Protein AF-A0A955KZY3-F1 (afdb_monomer)

Structure (mmCIF, N/CA/C/O backbone):
data_AF-A0A955KZY3-F1
#
_entry.id   AF-A0A955KZY3-F1
#
loop_
_atom_site.group_PDB
_atom_site.id
_atom_site.type_symbol
_atom_site.label_atom_id
_atom_site.label_alt_id
_atom_site.label_comp_id
_atom_site.label_asym_id
_atom_site.label_entity_id
_atom_site.label_seq_id
_atom_site.pdbx_PDB_ins_code
_atom_site.Cartn_x
_atom_site.Cartn_y
_atom_site.Cartn_z
_atom_site.occupancy
_atom_site.B_iso_o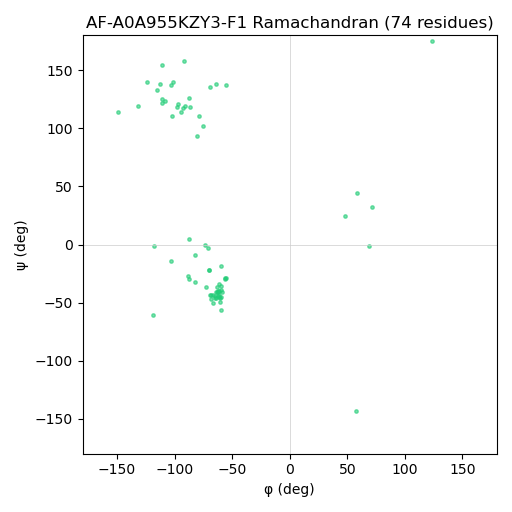r_equiv
_atom_site.auth_seq_id
_atom_site.auth_comp_id
_atom_site.auth_asym_id
_atom_site.auth_atom_id
_atom_site.pdbx_PDB_model_num
ATOM 1 N N . SER A 1 1 ? 9.423 0.834 10.571 1.00 56.69 1 SER A N 1
ATOM 2 C CA . SER A 1 1 ? 8.599 0.082 9.599 1.00 56.69 1 SER A CA 1
ATOM 3 C C . SER A 1 1 ? 7.182 -0.094 10.121 1.00 56.69 1 SER A C 1
ATOM 5 O O . SER A 1 1 ? 7.023 -0.261 11.319 1.00 56.69 1 SER A O 1
ATOM 7 N N . LEU A 1 2 ? 6.149 -0.075 9.267 1.00 61.94 2 LEU A N 1
ATOM 8 C CA . LEU A 1 2 ? 4.737 -0.166 9.697 1.00 61.94 2 LEU A CA 1
ATOM 9 C C . LEU A 1 2 ? 4.402 -1.399 10.556 1.00 61.94 2 LEU A C 1
ATOM 11 O O . LEU A 1 2 ? 3.553 -1.325 11.442 1.00 61.94 2 LEU A O 1
ATOM 15 N N . LEU A 1 3 ? 5.127 -2.500 10.361 1.00 61.34 3 LEU A N 1
ATOM 16 C CA . LEU A 1 3 ? 5.032 -3.681 11.220 1.00 61.34 3 LEU A CA 1
ATOM 17 C C . LEU A 1 3 ? 5.412 -3.405 12.684 1.00 61.34 3 LEU A C 1
ATOM 19 O O . LEU A 1 3 ? 4.801 -3.968 13.585 1.00 61.34 3 LEU A O 1
ATOM 23 N N . GLU A 1 4 ? 6.371 -2.512 12.938 1.00 63.31 4 GLU A N 1
ATOM 24 C CA . GLU A 1 4 ? 6.768 -2.110 14.299 1.00 63.31 4 GLU A CA 1
ATOM 25 C C . GLU A 1 4 ? 5.681 -1.275 14.982 1.00 63.31 4 GLU A C 1
ATOM 27 O O . GLU A 1 4 ? 5.600 -1.224 16.205 1.00 63.31 4 GLU A 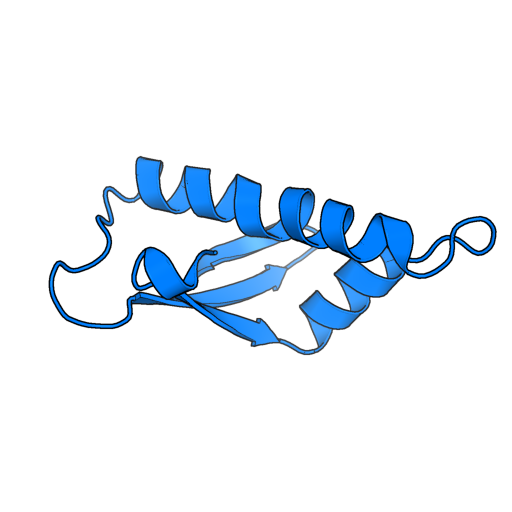O 1
ATOM 32 N N . GLN A 1 5 ? 4.807 -0.655 14.187 1.00 66.12 5 GLN A N 1
ATOM 33 C CA . GLN A 1 5 ? 3.620 0.042 14.671 1.00 66.12 5 GLN A CA 1
ATOM 34 C C . GLN A 1 5 ? 2.411 -0.897 14.811 1.00 66.12 5 GLN A C 1
ATOM 36 O O . GLN A 1 5 ? 1.321 -0.433 15.127 1.00 66.12 5 GLN A O 1
ATOM 41 N N . GLY A 1 6 ? 2.584 -2.206 14.586 1.00 68.00 6 GLY A N 1
ATOM 42 C CA . GLY A 1 6 ? 1.507 -3.191 14.661 1.00 68.00 6 GLY A CA 1
ATOM 43 C C . GLY A 1 6 ? 0.509 -3.079 13.512 1.00 68.00 6 GLY A C 1
ATOM 44 O O . GLY A 1 6 ? -0.671 -3.336 13.721 1.00 68.00 6 GLY A O 1
ATOM 45 N N . ILE A 1 7 ? 0.942 -2.675 12.315 1.00 75.38 7 ILE A N 1
ATOM 46 C CA . ILE A 1 7 ? 0.077 -2.547 11.134 1.00 75.38 7 ILE A CA 1
ATOM 47 C C . ILE A 1 7 ? 0.459 -3.625 10.115 1.00 75.38 7 ILE A C 1
ATOM 49 O O . ILE A 1 7 ? 1.600 -3.682 9.657 1.00 75.38 7 ILE A O 1
ATOM 53 N N . ASP A 1 8 ? -0.509 -4.468 9.753 1.00 78.12 8 ASP A N 1
ATOM 54 C CA . ASP A 1 8 ? -0.396 -5.477 8.699 1.00 78.12 8 ASP A CA 1
ATOM 55 C C . ASP A 1 8 ? -1.107 -4.967 7.444 1.00 78.12 8 ASP A C 1
ATOM 57 O O . ASP A 1 8 ? -2.329 -4.808 7.403 1.00 78.12 8 ASP A O 1
ATOM 61 N N . LEU A 1 9 ? -0.325 -4.659 6.416 1.00 75.81 9 LEU A N 1
ATOM 62 C CA . LEU A 1 9 ? -0.826 -4.097 5.170 1.00 75.81 9 LEU A CA 1
ATOM 63 C C . LEU A 1 9 ? -1.085 -5.209 4.155 1.00 75.81 9 LEU A C 1
ATOM 65 O O . LEU A 1 9 ? -0.148 -5.818 3.640 1.00 75.81 9 LEU A O 1
ATOM 69 N N . GLN A 1 10 ? -2.351 -5.422 3.801 1.00 81.75 10 GLN A N 1
ATOM 70 C CA . GLN A 1 10 ? -2.717 -6.274 2.674 1.00 81.75 10 GLN A CA 1
ATOM 71 C C . GLN A 1 10 ? -2.979 -5.428 1.437 1.00 81.75 10 GLN A C 1
ATOM 73 O O . GLN A 1 10 ? -3.916 -4.632 1.394 1.00 81.75 10 GLN A O 1
ATOM 78 N N . TYR A 1 11 ? -2.180 -5.644 0.400 1.00 81.00 11 TYR A N 1
ATOM 79 C CA . TYR A 1 11 ? -2.346 -5.004 -0.895 1.00 81.00 11 TYR A CA 1
ATOM 80 C C . TYR A 1 11 ? -2.773 -6.008 -1.963 1.00 81.00 11 TYR A C 1
ATOM 82 O O . TYR A 1 11 ? -2.509 -7.206 -1.882 1.00 81.00 11 TYR A O 1
ATOM 90 N N . SER A 1 12 ? -3.445 -5.498 -2.990 1.00 81.00 12 SER A N 1
ATOM 91 C CA . SER A 1 12 ? -3.819 -6.272 -4.173 1.00 81.00 12 SER A CA 1
ATOM 92 C C . SER A 1 12 ? -2.747 -6.172 -5.264 1.00 81.00 12 SER A C 1
ATOM 94 O O . SER A 1 12 ? -1.988 -5.201 -5.319 1.00 81.00 12 SER A O 1
ATOM 96 N N . ALA A 1 13 ? -2.718 -7.143 -6.183 1.00 81.25 13 ALA A N 1
ATOM 97 C CA . ALA A 1 13 ? -1.811 -7.126 -7.337 1.00 81.25 13 ALA A CA 1
ATOM 98 C C . ALA A 1 13 ? -1.963 -5.853 -8.198 1.00 81.25 13 ALA A C 1
ATOM 100 O O . ALA A 1 13 ? -0.992 -5.372 -8.778 1.00 81.25 13 ALA A O 1
ATOM 101 N N . ALA A 1 14 ? -3.162 -5.260 -8.229 1.00 81.19 14 ALA A N 1
ATOM 102 C CA . ALA A 1 14 ? -3.422 -3.993 -8.906 1.00 81.19 14 ALA A CA 1
ATOM 103 C C . ALA A 1 14 ? -2.637 -2.820 -8.291 1.00 81.19 14 ALA A C 1
ATOM 105 O O . ALA A 1 14 ? -2.101 -1.994 -9.026 1.00 81.19 14 ALA A O 1
ATOM 106 N N . LEU A 1 15 ? -2.527 -2.752 -6.958 1.00 81.00 15 LEU A N 1
ATOM 107 C CA . LEU A 1 15 ? -1.709 -1.737 -6.286 1.00 81.00 15 LEU A CA 1
ATOM 108 C C . LEU A 1 15 ? -0.222 -1.950 -6.587 1.00 81.00 15 LEU A C 1
ATOM 110 O O . LEU A 1 15 ? 0.473 -0.990 -6.899 1.00 81.00 15 LEU A O 1
ATOM 114 N N . ALA A 1 16 ? 0.252 -3.199 -6.547 1.00 81.94 16 ALA A N 1
ATOM 115 C CA . ALA A 1 16 ? 1.639 -3.517 -6.882 1.00 81.94 16 ALA A CA 1
ATOM 116 C C . ALA A 1 16 ? 1.988 -3.083 -8.316 1.00 81.94 16 ALA A C 1
ATOM 118 O O . ALA A 1 16 ? 3.044 -2.497 -8.547 1.00 81.94 16 ALA A O 1
ATOM 119 N N . LYS A 1 17 ? 1.069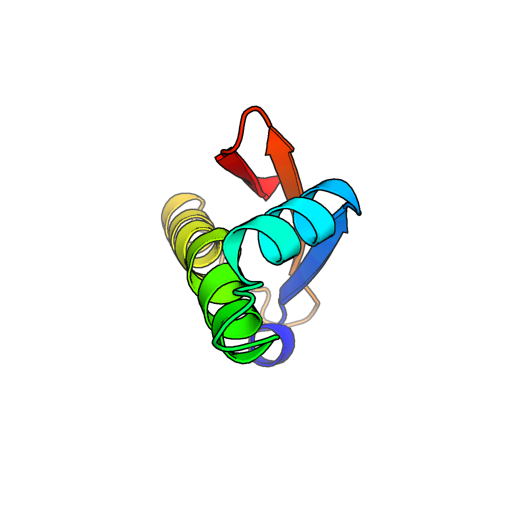 -3.291 -9.269 1.00 82.50 17 LYS A N 1
ATOM 120 C CA . LYS A 1 17 ? 1.231 -2.831 -10.652 1.00 82.50 17 LYS A CA 1
ATOM 121 C C . LYS A 1 17 ? 1.258 -1.303 -10.754 1.00 82.50 17 LYS A C 1
ATOM 123 O O . LYS A 1 17 ? 2.145 -0.773 -11.409 1.00 82.50 17 LYS A O 1
ATOM 128 N N . LEU A 1 18 ? 0.364 -0.605 -10.048 1.00 81.81 18 LEU A N 1
ATOM 129 C CA . LEU A 1 18 ? 0.326 0.863 -10.013 1.00 81.81 18 LEU A CA 1
ATOM 130 C C . LEU A 1 18 ? 1.628 1.456 -9.454 1.00 81.81 18 LEU A C 1
ATOM 132 O O . LEU A 1 18 ? 2.190 2.388 -10.023 1.00 81.81 18 LEU A O 1
ATOM 136 N N . VAL A 1 19 ? 2.115 0.902 -8.343 1.00 81.94 19 VAL A N 1
ATOM 137 C CA . VAL A 1 19 ? 3.387 1.295 -7.726 1.00 81.94 19 VAL A CA 1
ATOM 138 C C . VAL A 1 19 ? 4.546 1.023 -8.677 1.00 81.94 19 VAL A C 1
ATOM 140 O O . VAL A 1 19 ? 5.448 1.848 -8.773 1.00 81.94 19 VAL A O 1
ATOM 143 N N . ASN A 1 20 ? 4.523 -0.099 -9.397 1.00 82.12 20 ASN A N 1
ATOM 144 C CA . ASN A 1 20 ? 5.540 -0.392 -10.395 1.00 82.12 20 ASN A CA 1
ATOM 145 C C . ASN A 1 20 ? 5.482 0.610 -11.557 1.00 82.12 20 ASN A C 1
ATOM 147 O O . ASN A 1 20 ? 6.508 1.166 -11.908 1.00 82.12 20 ASN A O 1
ATOM 151 N N . GLU A 1 21 ? 4.308 0.930 -12.103 1.00 80.62 21 GLU A N 1
ATOM 152 C CA . GLU A 1 21 ? 4.177 1.931 -13.175 1.00 80.62 21 GLU A CA 1
ATOM 153 C C . GLU A 1 21 ? 4.600 3.343 -12.735 1.00 80.62 21 GLU A C 1
ATOM 155 O O . GLU A 1 21 ? 5.213 4.072 -13.508 1.00 80.62 21 GLU A O 1
ATOM 160 N N . LYS A 1 22 ? 4.312 3.732 -11.486 1.00 78.56 22 LYS A N 1
ATOM 161 C CA . LYS A 1 22 ? 4.668 5.053 -10.931 1.00 78.56 22 LYS A CA 1
ATOM 162 C C . LYS A 1 22 ? 6.113 5.141 -10.433 1.00 78.56 22 LYS A C 1
ATOM 164 O O . LYS A 1 22 ? 6.701 6.219 -10.441 1.00 78.56 22 LYS A O 1
ATOM 169 N N . GLY A 1 23 ? 6.650 4.037 -9.927 1.00 73.56 23 GLY A N 1
ATOM 170 C CA . GLY A 1 23 ? 7.935 3.965 -9.236 1.00 73.56 23 GLY A CA 1
ATOM 171 C C . GLY A 1 23 ? 9.065 3.376 -10.074 1.00 73.56 23 GLY A C 1
ATOM 172 O O . GLY A 1 23 ? 10.226 3.522 -9.701 1.00 73.56 23 GLY A O 1
ATOM 173 N N . TYR A 1 24 ? 8.762 2.725 -11.194 1.00 74.31 24 TYR A N 1
ATOM 174 C CA . TYR A 1 24 ? 9.764 2.269 -12.146 1.00 74.31 24 TYR A CA 1
ATOM 175 C C . TYR A 1 24 ? 10.078 3.395 -13.128 1.00 74.31 24 TYR A C 1
ATOM 177 O O . TYR A 1 24 ? 9.221 3.834 -13.890 1.00 74.31 24 TYR A O 1
ATOM 185 N N . SER A 1 25 ? 11.328 3.847 -13.137 1.00 72.50 25 SER A N 1
ATOM 186 C CA . SER A 1 25 ? 11.829 4.725 -14.192 1.00 72.50 25 SER A CA 1
ATOM 187 C C . SER A 1 25 ? 12.921 3.998 -14.954 1.00 72.50 25 SER A C 1
ATOM 189 O O . SER A 1 25 ? 13.820 3.423 -14.344 1.00 72.50 25 SER A O 1
ATOM 191 N N . LYS A 1 26 ? 12.867 4.035 -16.287 1.00 68.25 26 LYS A N 1
ATOM 192 C CA . LYS A 1 26 ? 13.864 3.393 -17.158 1.00 68.25 26 LYS A CA 1
ATOM 193 C C . LYS A 1 26 ? 15.292 3.872 -16.857 1.00 68.25 26 LYS A C 1
ATOM 195 O O . LYS A 1 26 ? 16.241 3.120 -17.028 1.00 68.25 26 LYS A O 1
ATOM 200 N N . GLU A 1 27 ? 15.414 5.102 -16.367 1.00 71.75 27 GLU A N 1
ATOM 201 C CA . GLU A 1 27 ? 16.678 5.776 -16.070 1.00 71.75 27 GLU A CA 1
ATOM 202 C C . GLU A 1 27 ? 17.199 5.490 -14.646 1.00 71.75 27 GLU A C 1
ATOM 204 O O . GLU A 1 27 ? 18.404 5.427 -14.421 1.00 71.75 27 GLU A O 1
ATOM 209 N N . TYR A 1 28 ? 16.300 5.248 -13.681 1.00 68.19 28 TYR A N 1
ATOM 210 C CA . TYR A 1 28 ? 16.641 5.096 -12.252 1.00 68.19 28 TYR A CA 1
ATOM 211 C C . TYR A 1 28 ? 16.311 3.710 -11.664 1.00 68.19 28 TYR A C 1
ATOM 213 O O . TYR A 1 28 ? 16.579 3.444 -10.487 1.00 68.19 28 TYR A O 1
ATOM 221 N N . GLY A 1 29 ? 15.736 2.816 -12.468 1.00 74.00 29 GLY A N 1
ATOM 222 C CA . GLY A 1 29 ? 15.307 1.478 -12.073 1.00 74.00 29 GLY A CA 1
ATOM 223 C C . GLY A 1 29 ? 14.304 1.489 -10.916 1.00 74.00 29 GLY A C 1
ATOM 224 O O . GLY A 1 29 ? 13.461 2.377 -10.793 1.00 74.00 29 GLY A O 1
ATOM 225 N N . ALA A 1 30 ? 14.420 0.499 -10.029 1.00 77.19 30 ALA A N 1
ATOM 226 C CA . ALA A 1 30 ? 13.546 0.318 -8.870 1.00 77.19 30 ALA A CA 1
ATOM 227 C C . ALA A 1 30 ? 13.777 1.328 -7.724 1.00 77.19 30 ALA A C 1
ATOM 229 O O . ALA A 1 30 ? 13.093 1.261 -6.703 1.00 77.19 30 ALA A O 1
ATOM 230 N N . ARG A 1 31 ? 14.729 2.267 -7.845 1.00 76.88 31 ARG A N 1
ATOM 231 C CA . ARG A 1 31 ? 15.057 3.211 -6.757 1.00 76.88 31 ARG A CA 1
ATOM 232 C C . ARG A 1 31 ? 13.865 4.074 -6.348 1.00 76.88 31 ARG A C 1
ATOM 234 O O . ARG A 1 31 ? 13.679 4.334 -5.161 1.00 76.88 31 ARG A O 1
ATOM 241 N N . ASN A 1 32 ? 13.028 4.452 -7.311 1.00 81.19 32 ASN A N 1
ATOM 242 C CA . ASN A 1 32 ? 11.848 5.274 -7.058 1.00 81.19 32 ASN A CA 1
ATOM 243 C C . ASN A 1 32 ? 10.644 4.456 -6.560 1.00 81.19 32 ASN A C 1
ATOM 245 O O . ASN A 1 32 ? 9.676 5.049 -6.092 1.00 81.19 32 ASN A O 1
ATOM 249 N N . ILE A 1 33 ? 10.705 3.116 -6.571 1.00 81.38 33 ILE A N 1
ATOM 250 C CA . ILE A 1 33 ? 9.607 2.254 -6.099 1.00 81.38 33 ILE A CA 1
ATOM 251 C C . ILE A 1 33 ? 9.340 2.492 -4.620 1.00 81.38 33 ILE A C 1
ATOM 253 O O . ILE A 1 33 ? 8.189 2.664 -4.231 1.00 81.38 33 ILE A O 1
ATOM 257 N N . ARG A 1 34 ? 10.388 2.572 -3.792 1.00 80.38 34 ARG A N 1
ATOM 258 C CA . ARG A 1 34 ? 10.218 2.822 -2.355 1.00 80.38 34 ARG A CA 1
ATOM 259 C C . ARG A 1 34 ? 9.509 4.154 -2.096 1.00 80.38 34 ARG A C 1
ATOM 261 O O . ARG A 1 34 ? 8.634 4.224 -1.240 1.00 80.38 34 ARG A O 1
ATOM 268 N N . ARG A 1 35 ? 9.843 5.182 -2.881 1.00 83.31 35 ARG A N 1
ATOM 269 C CA . ARG A 1 35 ? 9.211 6.503 -2.803 1.00 83.31 35 ARG A CA 1
ATOM 270 C C . ARG A 1 35 ? 7.757 6.463 -3.278 1.00 83.31 35 ARG A C 1
ATOM 272 O O . ARG A 1 35 ? 6.889 6.987 -2.595 1.00 83.31 35 ARG A O 1
ATOM 279 N N . ALA A 1 36 ? 7.477 5.765 -4.379 1.00 84.50 36 ALA A N 1
ATOM 280 C CA . ALA A 1 36 ? 6.116 5.567 -4.869 1.00 84.50 36 ALA A CA 1
ATOM 281 C C . ALA A 1 36 ? 5.240 4.816 -3.852 1.00 84.50 36 ALA A C 1
ATOM 283 O O . ALA A 1 36 ? 4.091 5.194 -3.653 1.00 84.50 36 ALA A O 1
ATOM 284 N N . VAL A 1 37 ? 5.774 3.798 -3.164 1.00 82.44 37 VAL A N 1
ATOM 285 C CA . VAL A 1 37 ? 5.069 3.130 -2.055 1.00 82.44 37 VAL A CA 1
ATOM 286 C C . VAL A 1 37 ? 4.784 4.114 -0.924 1.00 82.44 37 VAL A C 1
ATOM 288 O O . VAL A 1 37 ? 3.658 4.156 -0.435 1.00 82.44 37 VAL A O 1
ATOM 291 N N . GLN A 1 38 ? 5.759 4.933 -0.528 1.00 82.00 38 GLN A N 1
ATOM 292 C CA . GLN A 1 38 ? 5.545 5.931 0.518 1.00 82.00 38 GLN A CA 1
ATOM 293 C C . GLN A 1 38 ? 4.455 6.941 0.149 1.00 82.00 38 GLN A C 1
ATOM 295 O O . GLN A 1 38 ? 3.535 7.167 0.928 1.00 82.00 38 GLN A O 1
ATOM 300 N N . GLU A 1 39 ? 4.516 7.520 -1.049 1.00 83.88 39 GLU A N 1
ATOM 301 C CA . GLU A 1 39 ? 3.579 8.567 -1.465 1.00 83.88 39 GLU A CA 1
ATOM 302 C C . GLU A 1 39 ? 2.173 8.028 -1.754 1.00 83.88 39 GLU A C 1
ATOM 304 O O . GLU A 1 39 ? 1.187 8.691 -1.438 1.00 83.88 39 GLU A O 1
ATOM 309 N N . LEU A 1 40 ? 2.065 6.827 -2.330 1.00 81.88 40 LEU A N 1
ATOM 310 C CA . LEU A 1 40 ? 0.778 6.238 -2.708 1.00 81.88 40 LEU A CA 1
ATOM 311 C C . LEU A 1 40 ? 0.139 5.427 -1.580 1.00 81.88 40 LEU A C 1
ATOM 313 O O . LEU A 1 40 ? -1.080 5.283 -1.568 1.00 81.88 40 LEU A O 1
ATOM 317 N N . VAL A 1 41 ? 0.932 4.868 -0.664 1.00 81.56 41 VAL A N 1
ATOM 318 C CA . VAL A 1 41 ? 0.446 3.950 0.375 1.00 81.56 41 VAL A CA 1
ATOM 319 C C . VAL A 1 41 ? 0.700 4.505 1.770 1.00 81.56 41 VAL A C 1
ATOM 321 O O . VAL A 1 41 ? -0.274 4.726 2.477 1.00 81.56 41 VAL A O 1
ATOM 324 N N . GLU A 1 42 ? 1.949 4.762 2.181 1.00 81.56 42 GLU A N 1
ATOM 325 C CA . GLU A 1 42 ? 2.237 5.172 3.575 1.00 81.56 42 GLU A CA 1
ATOM 326 C C . GLU A 1 42 ? 1.617 6.524 3.948 1.00 81.56 42 GLU A C 1
ATOM 328 O O . GLU A 1 42 ? 0.988 6.626 4.997 1.00 81.56 42 GLU A O 1
ATOM 333 N N . ASN A 1 43 ? 1.747 7.544 3.098 1.00 84.81 43 ASN A N 1
ATOM 334 C CA . ASN A 1 43 ? 1.203 8.881 3.349 1.00 84.81 43 ASN A CA 1
ATOM 335 C C . ASN A 1 43 ? -0.326 8.873 3.523 1.00 84.81 43 ASN A C 1
ATOM 337 O O . ASN A 1 43 ? -0.806 9.309 4.571 1.00 84.81 43 ASN A O 1
ATOM 341 N N . PRO A 1 44 ? -1.117 8.370 2.553 1.00 82.94 44 PRO A N 1
ATOM 342 C CA . PRO A 1 44 ? -2.568 8.370 2.698 1.00 82.94 44 PRO A CA 1
ATOM 343 C C . PRO A 1 44 ? -3.042 7.371 3.766 1.00 82.94 44 PRO A C 1
ATOM 345 O O . PRO A 1 44 ? -4.107 7.562 4.346 1.00 82.94 44 PRO A O 1
ATOM 348 N N . LEU A 1 45 ? -2.244 6.348 4.094 1.00 80.31 45 LEU A N 1
ATOM 349 C CA . LEU A 1 45 ? -2.514 5.468 5.228 1.00 80.31 45 LEU A CA 1
ATOM 350 C C . LEU A 1 45 ? -2.332 6.184 6.566 1.00 80.31 45 LEU A C 1
ATOM 352 O O . LEU A 1 45 ? -3.167 6.025 7.451 1.00 80.31 45 LEU A O 1
ATOM 356 N N . ALA A 1 46 ? -1.267 6.970 6.721 1.00 79.19 46 ALA A N 1
ATOM 357 C CA . ALA A 1 46 ? -1.046 7.771 7.919 1.00 79.19 46 ALA A CA 1
ATOM 358 C C . ALA A 1 46 ? -2.196 8.764 8.126 1.00 79.19 46 ALA A C 1
ATOM 360 O O . ALA A 1 46 ? -2.743 8.842 9.226 1.00 79.19 46 ALA A O 1
ATOM 361 N N . ASP A 1 47 ? -2.623 9.444 7.059 1.00 82.69 47 ASP A N 1
ATOM 362 C CA . ASP A 1 47 ? -3.776 10.345 7.101 1.00 82.69 47 ASP A CA 1
ATOM 363 C C . ASP A 1 47 ? -5.0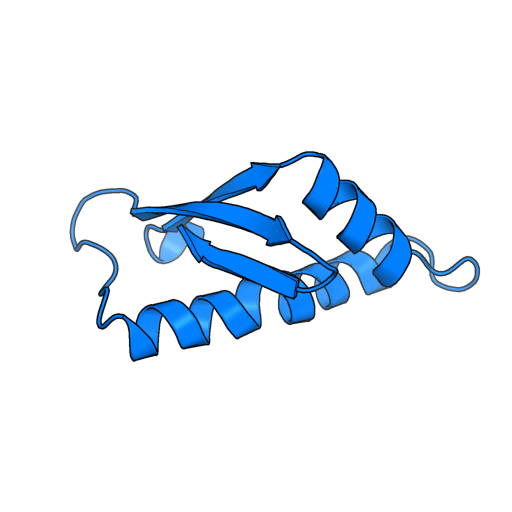67 9.601 7.471 1.00 82.69 47 ASP A C 1
ATOM 365 O O . ASP A 1 47 ? -5.801 10.027 8.362 1.00 82.69 47 ASP A O 1
ATOM 369 N N . HIS A 1 48 ? -5.299 8.422 6.885 1.00 80.19 48 HIS A N 1
ATOM 370 C CA . HIS A 1 48 ? -6.446 7.584 7.222 1.00 80.19 48 HIS A CA 1
ATOM 371 C C . HIS A 1 48 ? -6.426 7.129 8.688 1.00 80.19 48 HIS A C 1
ATOM 373 O O . HIS A 1 48 ? -7.460 7.153 9.344 1.00 80.19 48 HIS A O 1
ATOM 379 N N .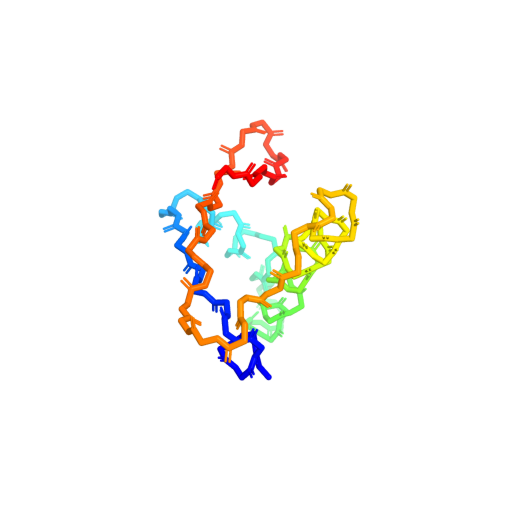 LEU A 1 49 ? -5.273 6.746 9.240 1.00 77.12 49 LEU A N 1
ATOM 380 C CA . LEU A 1 49 ? -5.146 6.358 10.650 1.00 77.12 49 LEU A CA 1
ATOM 381 C C . LEU A 1 49 ? -5.445 7.527 11.599 1.00 77.12 49 LEU A C 1
ATOM 383 O O . LEU A 1 49 ? -6.124 7.341 12.613 1.00 77.12 49 LEU A O 1
ATOM 387 N N . ILE A 1 50 ? -4.972 8.729 11.256 1.00 78.06 50 ILE A N 1
ATOM 388 C CA . ILE A 1 50 ? -5.231 9.957 12.017 1.00 78.06 50 ILE A CA 1
ATOM 389 C C . ILE A 1 50 ? -6.724 10.311 11.945 1.00 78.06 50 ILE A C 1
ATOM 391 O O . ILE A 1 50 ? -7.365 10.503 12.981 1.00 78.06 50 ILE A O 1
ATOM 395 N N . THR A 1 51 ? -7.287 10.332 10.735 1.00 78.25 51 THR A N 1
ATOM 396 C CA . THR A 1 51 ? -8.675 10.721 10.450 1.00 78.25 51 THR A CA 1
ATOM 397 C C . THR A 1 51 ? -9.683 9.720 11.005 1.00 78.25 51 THR A C 1
ATOM 399 O O . THR A 1 51 ? -10.630 10.104 11.691 1.00 78.25 51 THR A O 1
ATOM 402 N N . ALA A 1 52 ? -9.465 8.421 10.791 1.00 67.88 52 ALA A N 1
ATOM 403 C CA . ALA A 1 52 ? -10.327 7.359 11.305 1.00 67.88 52 ALA A CA 1
ATOM 404 C C . ALA A 1 52 ? -10.218 7.189 12.833 1.00 67.88 52 ALA A C 1
ATOM 406 O O . ALA A 1 52 ? -10.902 6.336 13.401 1.00 67.88 52 ALA A O 1
ATOM 407 N N . LYS A 1 53 ? -9.341 7.959 13.507 1.00 60.97 53 LYS A N 1
ATOM 408 C CA . LYS A 1 53 ? -8.965 7.797 14.925 1.00 60.97 53 LYS A CA 1
ATOM 409 C C . LYS A 1 53 ? -8.625 6.345 15.281 1.00 60.97 53 LYS A C 1
ATOM 411 O O . LYS A 1 53 ? -8.727 5.939 16.443 1.00 60.97 53 LYS A O 1
ATOM 416 N N . GLN A 1 54 ? -8.210 5.553 14.294 1.00 61.81 54 GLN A N 1
ATOM 417 C CA . GLN A 1 54 ? -7.832 4.167 14.496 1.00 61.81 54 GLN A CA 1
ATOM 418 C C . GLN A 1 54 ? -6.407 4.155 15.025 1.00 61.81 54 GLN A C 1
ATOM 420 O O . GLN A 1 54 ? -5.432 4.202 14.280 1.00 61.81 54 GLN A O 1
ATOM 425 N N . LYS A 1 55 ? -6.287 4.130 16.352 1.00 59.22 55 LYS A N 1
ATOM 426 C CA . LYS A 1 55 ? -4.996 3.894 16.988 1.00 59.22 55 LYS A CA 1
ATOM 427 C C . LYS A 1 55 ? -4.587 2.442 16.740 1.00 59.22 55 LYS A C 1
ATOM 429 O O . LYS A 1 55 ? -5.426 1.554 16.926 1.00 59.22 55 LYS A O 1
ATOM 434 N N . PRO A 1 56 ? -3.322 2.183 16.369 1.00 63.56 56 PRO A N 1
ATOM 435 C CA . PRO A 1 56 ? -2.832 0.819 16.290 1.00 63.56 56 PRO A CA 1
ATOM 436 C C . PRO A 1 56 ? -3.049 0.125 17.645 1.00 63.56 56 PRO A C 1
ATOM 438 O O . PRO A 1 56 ? -2.853 0.745 18.700 1.00 63.56 56 PRO A O 1
ATOM 441 N N . PRO A 1 57 ? -3.517 -1.133 17.650 1.00 61.78 57 PRO A N 1
ATOM 442 C CA . PRO A 1 57 ? -3.811 -1.838 18.883 1.00 61.78 57 PRO A CA 1
ATOM 443 C C . PRO A 1 57 ? -2.525 -2.037 19.691 1.00 61.78 57 PRO A C 1
ATOM 445 O O . PRO A 1 57 ? -1.488 -2.420 19.162 1.00 61.78 57 PRO A O 1
ATOM 448 N N . ARG A 1 58 ? -2.607 -1.840 21.014 1.00 56.62 58 ARG A N 1
ATOM 449 C CA . ARG A 1 58 ? -1.498 -2.096 21.960 1.00 56.62 58 ARG A CA 1
ATOM 450 C C . ARG A 1 58 ? -1.022 -3.559 21.951 1.00 56.62 58 ARG A C 1
ATOM 452 O O . ARG A 1 58 ? 0.056 -3.853 22.457 1.00 56.62 58 ARG A O 1
ATOM 459 N N . LYS A 1 59 ? -1.852 -4.469 21.432 1.00 50.88 59 LYS A N 1
ATOM 460 C CA . LYS A 1 59 ? -1.596 -5.904 21.283 1.00 50.88 59 LYS A CA 1
ATOM 461 C C . LYS A 1 59 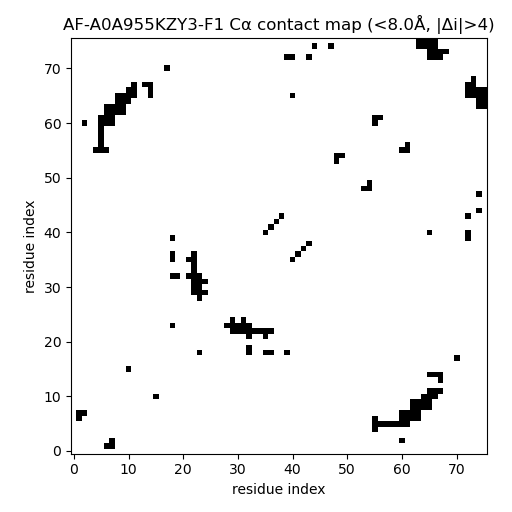? -2.354 -6.404 20.047 1.00 50.88 59 LYS A C 1
ATOM 463 O O . LYS A 1 59 ? -3.582 -6.384 20.047 1.00 50.88 59 LYS A O 1
ATOM 468 N N . GLY A 1 60 ? -1.635 -6.827 19.008 1.00 61.88 60 GLY A N 1
ATOM 469 C CA . GLY A 1 60 ? -2.203 -7.336 17.752 1.00 61.88 60 GLY A CA 1
ATOM 470 C C . GLY A 1 60 ? -1.722 -6.578 16.513 1.00 61.88 60 GLY A 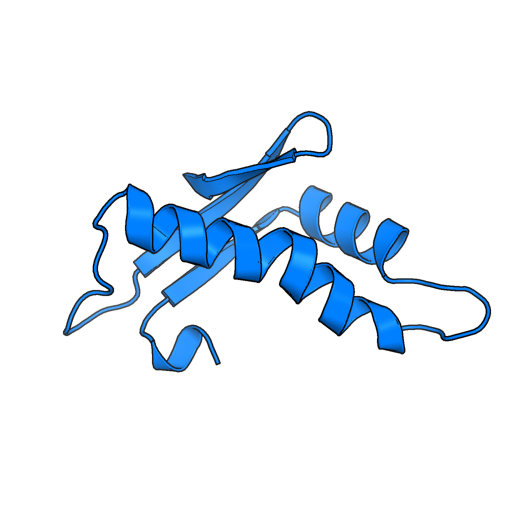C 1
ATOM 471 O O . GLY A 1 60 ? -0.999 -5.594 16.624 1.00 61.88 60 GLY A O 1
ATOM 472 N N . LEU A 1 61 ? -2.118 -7.063 15.336 1.00 66.25 61 LEU A N 1
ATOM 473 C CA . LEU A 1 61 ? -1.827 -6.443 14.042 1.00 66.25 61 LEU A CA 1
ATOM 474 C C . LEU A 1 61 ? -3.113 -5.830 13.470 1.00 66.25 61 LEU A C 1
ATOM 476 O O . LEU A 1 61 ? -4.112 -6.533 13.298 1.00 66.25 61 LEU A O 1
ATOM 480 N N . LEU A 1 62 ? -3.092 -4.533 13.172 1.00 71.00 62 LEU A N 1
ATOM 481 C CA . LEU A 1 62 ? -4.151 -3.824 12.463 1.00 71.00 62 LEU A CA 1
ATOM 482 C C . LEU A 1 62 ? -4.075 -4.200 10.983 1.00 71.00 62 LEU A C 1
ATOM 484 O O . LEU A 1 62 ? -3.201 -3.719 10.264 1.00 71.00 62 LEU A O 1
ATOM 488 N N . LYS A 1 63 ? -4.968 -5.088 10.544 1.00 75.44 63 LYS A N 1
ATOM 489 C CA . LYS A 1 63 ? -5.049 -5.523 9.147 1.00 75.44 63 LYS A CA 1
ATOM 490 C C . LYS A 1 63 ? -5.773 -4.470 8.322 1.00 75.44 63 LYS A C 1
ATOM 492 O O . LYS A 1 63 ? -6.981 -4.321 8.473 1.00 75.44 63 LYS A O 1
ATOM 497 N N . ILE A 1 64 ? -5.052 -3.782 7.444 1.00 78.50 64 ILE A N 1
ATOM 498 C CA . ILE A 1 64 ? -5.624 -2.773 6.548 1.00 78.50 64 ILE A CA 1
ATOM 499 C C . ILE A 1 64 ? -5.579 -3.299 5.124 1.00 78.50 64 ILE A C 1
ATOM 501 O O . ILE A 1 64 ? -4.513 -3.671 4.625 1.00 78.50 64 ILE A O 1
ATOM 505 N N . 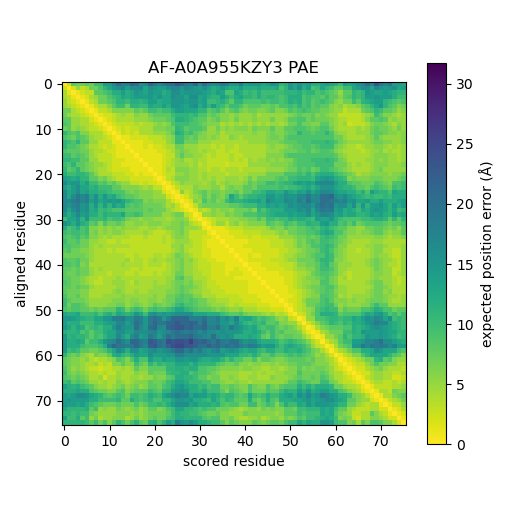LYS A 1 65 ? -6.738 -3.328 4.458 1.00 80.31 65 LYS A N 1
ATOM 506 C CA . LYS A 1 65 ? -6.816 -3.716 3.052 1.00 80.31 65 LYS A CA 1
ATOM 507 C C . LYS A 1 65 ? -6.726 -2.479 2.182 1.00 80.31 65 LYS A C 1
ATOM 509 O O . LYS A 1 65 ? -7.603 -1.620 2.184 1.00 80.31 65 LYS A O 1
ATOM 514 N N . VAL A 1 66 ? -5.675 -2.429 1.378 1.00 82.19 66 VAL A N 1
ATOM 515 C CA . VAL A 1 66 ? -5.463 -1.364 0.408 1.00 82.19 66 VAL A CA 1
ATOM 516 C C . VAL A 1 66 ? -6.094 -1.756 -0.914 1.00 82.19 66 VAL A C 1
ATOM 518 O O . VAL A 1 66 ? -5.726 -2.754 -1.546 1.00 82.19 66 VAL A O 1
ATOM 521 N N . ARG A 1 67 ? -7.049 -0.943 -1.350 1.00 80.19 67 ARG A N 1
ATOM 522 C CA . ARG A 1 67 ? -7.695 -1.065 -2.651 1.00 80.19 67 ARG A CA 1
ATOM 523 C C . ARG A 1 67 ? -7.323 0.126 -3.513 1.00 80.19 67 ARG A C 1
ATOM 525 O O . ARG A 1 67 ? -7.324 1.264 -3.063 1.00 80.19 67 ARG A O 1
ATOM 532 N N . THR A 1 68 ? -7.040 -0.145 -4.773 1.00 72.69 68 THR A N 1
ATOM 533 C CA . THR A 1 68 ? -6.910 0.878 -5.805 1.00 72.69 68 THR A CA 1
ATOM 534 C C . THR A 1 68 ? -8.223 0.976 -6.557 1.00 72.69 68 THR A C 1
ATOM 536 O O . THR A 1 68 ? -8.694 -0.008 -7.126 1.00 72.69 68 THR A O 1
ATOM 539 N N . LYS A 1 69 ? -8.832 2.161 -6.549 1.00 70.19 69 LYS A N 1
ATOM 540 C CA . LYS A 1 69 ? -10.019 2.466 -7.346 1.00 70.19 69 LYS A CA 1
ATOM 541 C C . LYS A 1 69 ? -9.773 3.791 -8.055 1.00 70.19 69 LYS A C 1
ATOM 543 O O . LYS A 1 69 ? -9.533 4.799 -7.402 1.00 70.19 69 LYS A O 1
ATOM 548 N N . ASP A 1 70 ? -9.789 3.761 -9.386 1.00 61.75 70 ASP A N 1
ATOM 549 C CA . ASP A 1 70 ? -9.651 4.956 -10.230 1.00 61.75 70 ASP A CA 1
ATOM 550 C C . ASP A 1 70 ? -8.346 5.751 -9.996 1.00 61.75 70 ASP A C 1
ATOM 5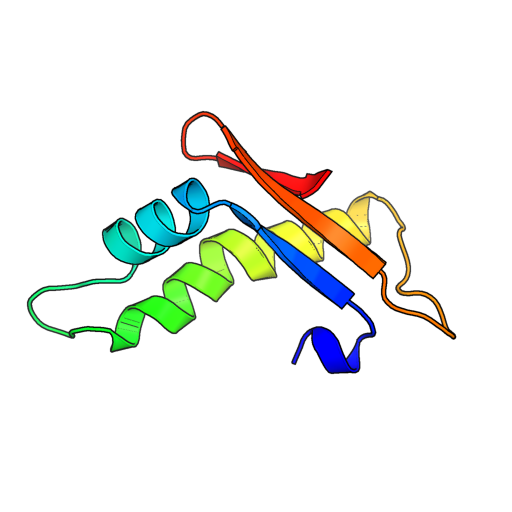52 O O . ASP A 1 70 ? -8.338 6.960 -9.793 1.00 61.75 70 ASP A O 1
ATOM 556 N N . GLY A 1 71 ? -7.211 5.048 -9.893 1.00 64.81 71 GLY A N 1
ATOM 557 C CA . GLY A 1 71 ? -5.910 5.679 -9.622 1.00 64.81 71 GLY A CA 1
ATOM 558 C C . GLY A 1 71 ? -5.758 6.281 -8.217 1.00 64.81 71 GLY A C 1
ATOM 559 O O . GLY A 1 71 ? -4.679 6.769 -7.884 1.00 64.81 71 GLY A O 1
ATOM 560 N N . LYS A 1 72 ? -6.795 6.207 -7.374 1.00 68.44 72 LYS A N 1
ATOM 561 C CA . LYS A 1 72 ? -6.760 6.596 -5.964 1.00 68.44 72 LYS A CA 1
ATOM 562 C C . LYS A 1 72 ? -6.648 5.366 -5.073 1.00 68.44 72 LYS A C 1
ATOM 564 O O . LYS A 1 72 ? -7.264 4.324 -5.313 1.00 68.44 72 LYS A O 1
ATOM 569 N N . VAL A 1 73 ? -5.828 5.500 -4.039 1.00 75.88 73 VAL A N 1
ATOM 570 C CA . VAL A 1 73 ? -5.648 4.479 -3.011 1.00 75.88 73 VAL A CA 1
ATOM 571 C C . VAL A 1 73 ? -6.703 4.703 -1.933 1.00 75.88 73 VAL A C 1
ATOM 573 O O . VAL A 1 73 ? -6.870 5.812 -1.435 1.00 75.88 73 VAL A O 1
ATOM 576 N N . SER A 1 74 ? -7.467 3.662 -1.623 1.00 74.62 74 SER A N 1
ATOM 577 C CA . SER A 1 74 ? -8.503 3.660 -0.593 1.00 74.62 74 SER A CA 1
ATOM 578 C C . SER A 1 74 ? -8.233 2.543 0.404 1.00 74.62 74 SER A C 1
ATOM 580 O O . SER A 1 74 ? -7.848 1.433 0.023 1.00 74.62 74 SER A O 1
ATOM 582 N N . PHE A 1 75 ? -8.460 2.840 1.677 1.00 76.62 75 PHE A N 1
ATOM 583 C CA . PHE A 1 75 ? -8.270 1.908 2.783 1.00 76.62 75 PHE A CA 1
ATOM 584 C C . PHE A 1 75 ? -9.629 1.393 3.247 1.00 76.62 75 PHE A C 1
ATOM 586 O O . PHE A 1 75 ? -10.594 2.156 3.303 1.00 76.62 75 PHE A O 1
ATOM 593 N N . ALA A 1 76 ? -9.701 0.090 3.508 1.00 68.12 76 ALA A N 1
ATOM 594 C CA . ALA A 1 76 ? -10.886 -0.610 3.990 1.00 68.12 76 ALA A CA 1
ATOM 595 C C . ALA A 1 76 ? -10.526 -1.592 5.107 1.00 68.12 76 ALA A C 1
ATOM 597 O O . ALA A 1 76 ? -9.380 -2.111 5.100 1.00 68.12 76 ALA A O 1
#

Foldseek 3Di:
DVVVQQADEAEDPVVVVLLCVVQADPVPGNPSSVVSCCVQPVVVVVVCCVVVVPRRDPDHHHYWYWDDDPNHIDID

Mean predicted aligned error: 7.77 Å

Nearest PDB structures (foldseek):
  4fcv-assembly1_A  TM=8.632E-01  e=2.117E-05  Thermus thermophilus HB8
  4lj4-assembly1_A  TM=8.679E-01  e=5.113E-05  Thermus thermophilus HB8
  8xoo-assembly1_O  TM=8.101E-01  e=7.200E-04  Streptomyces hawaiiensis
  8xoo-assembly1_S  TM=7.129E-01  e=1.855E-04  Streptomyces hawaiiensis
  8a8w-assembly1_A  TM=7.053E-01  e=5.490E-04  Mycobacterium tuberculosis

Organism: NCBI:txid2099670

Sequence (76 aa):
SLLEQGIDLQYSAALAKLVNEKGYSKEYGARNIRRAVQELVENPLADHLITAKQKPPRKGLLKIKVRTKDGKVSFA

Radius of gyration: 13.2 Å; Cα contacts (8 Å, |Δi|>4): 95; chains: 1; bounding box: 28×18×39 Å

pLDDT: mean 74.46, std 8.25, range [50.88, 84.81]

InterPro domains:
  IPR019489 Clp ATPase, C-terminal [PF10431] (2-55)
  IPR019489 Clp ATPase, C-terminal [SM01086] (2-75)

Solvent-accessible surface area (backbone atoms only — not comparable to full-atom values): 4346 Å² total; per-residue (Å²): 108,60,62,82,57,21,40,40,79,46,72,44,73,68,44,56,49,51,32,44,66,72,6,49,37,98,90,62,41,68,68,42,30,63,54,32,42,38,66,60,44,51,50,57,46,52,52,45,34,62,72,68,65,53,69,58,48,97,75,60,66,43,72,39,39,46,42,69,57,90,94,38,70,45,81,90

Secondary structure (DSSP, 8-state):
-GGGGTEEEEE-HHHHHHHHHHH-BTTTBGGGHHHHHIIIIIHHHHHHHHHTT-PPPSSS-EEEEEEEETTEEEE-